Protein AF-A0A259CA71-F1 (afdb_monomer_lite)

Structure (mmCIF, N/CA/C/O backbone):
data_AF-A0A259CA71-F1
#
_entry.id   AF-A0A259CA71-F1
#
loop_
_atom_site.group_PDB
_atom_site.id
_atom_site.type_symbol
_atom_site.label_atom_id
_atom_site.label_alt_id
_atom_site.label_comp_id
_atom_site.label_asym_id
_atom_site.label_entity_id
_atom_site.label_seq_id
_atom_site.pdbx_PDB_ins_code
_atom_site.Cartn_x
_atom_site.Cartn_y
_atom_site.Cartn_z
_atom_site.occupancy
_atom_site.B_iso_or_equiv
_atom_site.auth_seq_id
_atom_site.auth_comp_id
_atom_site.auth_asym_id
_atom_site.auth_atom_id
_atom_site.pdbx_PDB_model_num
ATOM 1 N N . MET A 1 1 ? -25.827 5.267 16.595 1.00 41.84 1 MET A N 1
ATOM 2 C CA . MET A 1 1 ? -24.999 4.469 15.665 1.00 41.84 1 MET A CA 1
ATOM 3 C C . MET A 1 1 ? -25.528 4.720 14.275 1.00 41.84 1 MET A C 1
ATOM 5 O O . MET A 1 1 ? -26.582 4.174 13.975 1.00 41.84 1 MET A O 1
ATOM 9 N N . LYS A 1 2 ? -24.873 5.525 13.431 1.00 42.62 2 LYS A N 1
ATOM 10 C CA . LYS A 1 2 ? -25.094 5.322 11.992 1.00 42.62 2 LYS A CA 1
ATOM 11 C C . LYS A 1 2 ? -24.344 4.059 11.563 1.00 42.62 2 LYS A C 1
ATOM 13 O O . LYS A 1 2 ? -23.291 3.731 12.099 1.00 42.62 2 LYS A O 1
ATOM 18 N N . ALA A 1 3 ? -24.973 3.289 10.686 1.00 52.88 3 ALA A N 1
ATOM 19 C CA . ALA A 1 3 ? -24.694 1.877 10.434 1.00 52.88 3 ALA A CA 1
ATOM 20 C C . ALA A 1 3 ? -23.455 1.594 9.554 1.00 52.88 3 ALA A C 1
ATOM 22 O O . ALA A 1 3 ? -23.328 0.471 9.071 1.00 52.88 3 ALA A O 1
ATOM 23 N N . SER A 1 4 ? -22.590 2.585 9.314 1.00 59.59 4 SER A N 1
ATOM 24 C CA . SER A 1 4 ? -21.711 2.638 8.136 1.00 59.59 4 SER A CA 1
ATOM 25 C C . SER A 1 4 ? -20.363 1.921 8.254 1.00 59.59 4 SER A C 1
ATOM 27 O O . SER A 1 4 ? -19.747 1.684 7.224 1.00 59.59 4 SER A O 1
ATOM 29 N N . LEU A 1 5 ? -19.922 1.500 9.445 1.00 69.31 5 LEU A N 1
ATOM 30 C CA . LEU A 1 5 ? -18.742 0.637 9.592 1.00 69.31 5 LEU A CA 1
ATOM 31 C C . LEU A 1 5 ? -19.097 -0.612 10.397 1.00 69.31 5 LEU A C 1
ATOM 33 O O . LEU A 1 5 ? -19.166 -0.587 11.626 1.00 69.31 5 LEU A O 1
ATOM 37 N N . LYS A 1 6 ? -19.355 -1.710 9.691 1.00 72.88 6 LYS A N 1
ATOM 38 C CA . LYS A 1 6 ? -19.603 -3.027 10.278 1.00 72.88 6 LYS A CA 1
ATOM 39 C C . LYS A 1 6 ? -18.590 -4.023 9.712 1.00 72.88 6 LYS A C 1
ATOM 41 O O . LYS A 1 6 ? -18.234 -3.906 8.539 1.00 72.88 6 LYS A O 1
ATOM 46 N N . PRO A 1 7 ? -18.135 -5.008 10.504 1.00 78.88 7 PRO A N 1
ATOM 47 C CA . PRO A 1 7 ? -17.358 -6.118 9.969 1.00 78.88 7 PRO A CA 1
ATOM 48 C C . PRO A 1 7 ? -18.065 -6.763 8.769 1.00 78.88 7 PRO A C 1
ATOM 50 O O . PRO A 1 7 ? -19.286 -6.916 8.779 1.00 78.88 7 PRO A O 1
ATOM 53 N N . GLY A 1 8 ? -17.293 -7.129 7.745 1.00 78.38 8 GLY A N 1
ATOM 54 C CA . GLY A 1 8 ? -17.807 -7.771 6.531 1.00 78.38 8 GLY A CA 1
ATOM 55 C C . GLY A 1 8 ? -18.168 -6.826 5.380 1.00 78.38 8 GLY A C 1
ATOM 56 O O . GLY A 1 8 ? -18.572 -7.315 4.327 1.00 78.38 8 GLY A O 1
ATOM 57 N N . ILE A 1 9 ? -17.998 -5.505 5.531 1.00 83.06 9 ILE A N 1
ATOM 58 C CA . ILE A 1 9 ? -18.048 -4.582 4.384 1.00 83.06 9 ILE A CA 1
ATOM 59 C C . ILE A 1 9 ? -16.976 -4.989 3.366 1.00 83.06 9 ILE A C 1
ATOM 61 O O . ILE A 1 9 ? -15.836 -5.277 3.731 1.00 83.06 9 ILE A O 1
ATOM 65 N N . LYS A 1 10 ? -17.360 -4.995 2.088 1.00 86.69 10 LYS A N 1
ATOM 66 C CA . LYS A 1 10 ? -16.467 -5.217 0.950 1.00 86.69 10 LYS A CA 1
ATOM 67 C C . LYS A 1 10 ? -16.441 -3.963 0.088 1.00 86.69 10 LYS A C 1
ATOM 69 O O . LYS A 1 10 ? -17.476 -3.329 -0.105 1.00 86.69 10 LYS A O 1
ATOM 74 N N . TYR A 1 11 ? -15.265 -3.627 -0.416 1.00 89.44 11 TYR A N 1
ATOM 75 C CA . TYR A 1 11 ? -15.040 -2.479 -1.280 1.00 89.44 11 TYR A CA 1
ATOM 76 C C . TYR A 1 11 ? -13.988 -2.856 -2.320 1.00 89.44 11 TYR A C 1
ATOM 78 O O . TYR A 1 11 ? -13.004 -3.510 -1.978 1.00 89.44 11 TYR A O 1
ATOM 86 N N . GLU A 1 12 ? -14.197 -2.445 -3.567 1.00 93.06 12 GLU A N 1
ATOM 87 C CA . GLU A 1 12 ? -13.247 -2.646 -4.658 1.00 93.06 12 GLU A CA 1
ATOM 88 C C . GLU A 1 12 ? -12.719 -1.287 -5.117 1.00 93.06 12 GLU A C 1
ATOM 90 O O . GLU A 1 12 ? -13.484 -0.339 -5.309 1.00 93.06 12 GLU A O 1
ATOM 95 N N . TYR A 1 13 ? -11.402 -1.193 -5.290 1.00 94.25 13 TYR A N 1
ATOM 96 C CA . TYR A 1 13 ? -10.751 -0.018 -5.848 1.00 94.25 13 TYR A CA 1
ATOM 97 C C . TYR A 1 13 ? -9.903 -0.446 -7.037 1.00 94.25 13 TYR A C 1
ATOM 99 O O . TYR A 1 13 ? -9.106 -1.370 -6.914 1.00 94.25 13 TYR A O 1
ATOM 107 N N . LYS A 1 14 ? -10.071 0.231 -8.175 1.00 95.88 14 LYS A N 1
ATOM 108 C CA . LYS A 1 14 ? -9.265 0.009 -9.376 1.00 95.88 14 LYS A CA 1
ATOM 109 C C . LYS A 1 14 ? -8.333 1.185 -9.603 1.00 95.88 14 LYS A C 1
ATOM 111 O O . LYS A 1 14 ? -8.715 2.338 -9.399 1.00 95.88 14 LYS A O 1
ATOM 116 N N . PHE A 1 15 ? -7.122 0.875 -10.039 1.00 93.38 15 PHE A N 1
ATOM 117 C CA . PHE A 1 15 ? -6.078 1.843 -10.326 1.00 93.38 15 PHE A CA 1
ATOM 118 C C . PHE A 1 15 ? -5.264 1.360 -11.522 1.00 93.38 15 PHE A C 1
ATOM 120 O O . PHE A 1 15 ? -4.899 0.190 -11.586 1.00 93.38 15 PHE A O 1
ATOM 127 N N . MET A 1 16 ? -5.002 2.263 -12.464 1.00 96.94 16 MET A N 1
ATOM 128 C CA . MET A 1 16 ? -4.150 1.983 -13.614 1.00 96.94 16 MET A CA 1
ATOM 129 C C . MET A 1 16 ? -2.710 2.339 -13.253 1.00 96.94 16 MET A C 1
ATOM 131 O O . MET A 1 16 ? -2.416 3.495 -12.953 1.00 96.94 16 MET A O 1
ATOM 135 N N . VAL A 1 17 ? -1.833 1.336 -13.268 1.00 96.69 17 VAL A N 1
ATOM 136 C CA . VAL A 1 17 ? -0.400 1.519 -13.025 1.00 96.69 17 VAL A CA 1
ATOM 137 C C . VAL A 1 17 ? 0.213 2.262 -14.207 1.00 96.69 17 VAL A C 1
ATOM 139 O O . VAL A 1 17 ? -0.018 1.908 -15.360 1.00 96.69 17 VAL A O 1
ATOM 142 N N . THR A 1 18 ? 0.997 3.289 -13.902 1.00 97.62 18 THR A N 1
ATOM 143 C CA . THR A 1 18 ? 1.822 4.020 -14.869 1.00 97.62 18 THR A CA 1
ATOM 144 C C . THR A 1 18 ? 3.292 3.886 -14.486 1.00 97.62 18 THR A C 1
ATOM 146 O O . THR A 1 18 ? 3.611 3.407 -13.393 1.00 97.62 18 THR A O 1
ATOM 149 N N . ASP A 1 19 ? 4.191 4.387 -15.330 1.00 97.25 19 ASP A N 1
ATOM 150 C CA . ASP A 1 19 ? 5.638 4.395 -15.076 1.00 97.25 19 ASP A CA 1
ATOM 151 C C . ASP A 1 19 ? 5.992 5.041 -13.728 1.00 97.25 19 ASP A C 1
ATOM 153 O O . ASP A 1 19 ? 6.911 4.599 -13.040 1.00 97.25 19 ASP A O 1
ATOM 157 N N . ALA A 1 20 ? 5.196 6.019 -13.282 1.00 97.38 20 ALA A N 1
ATOM 158 C CA . ALA A 1 20 ? 5.367 6.698 -12.000 1.00 97.38 20 ALA A CA 1
ATOM 159 C C . ALA A 1 20 ? 5.136 5.795 -10.771 1.00 97.38 20 ALA A C 1
ATOM 161 O O . ALA A 1 20 ? 5.461 6.199 -9.657 1.00 97.38 20 ALA A O 1
ATOM 162 N N . GLN A 1 21 ? 4.567 4.597 -10.945 1.00 98.00 21 GLN A N 1
ATOM 163 C CA . GLN A 1 21 ? 4.392 3.610 -9.876 1.00 98.00 21 GLN A CA 1
ATOM 164 C C . GLN A 1 21 ? 5.316 2.393 -10.015 1.00 98.00 21 GLN A C 1
ATOM 166 O O . GLN A 1 21 ? 5.143 1.387 -9.319 1.00 98.00 21 GLN A O 1
ATOM 171 N N . THR A 1 22 ? 6.305 2.457 -10.901 1.00 98.00 22 THR A N 1
ATOM 172 C CA . THR A 1 22 ? 7.276 1.373 -11.059 1.00 98.00 22 THR A CA 1
ATOM 173 C C . THR A 1 22 ? 8.421 1.474 -10.048 1.00 98.00 22 THR A C 1
ATOM 175 O O . THR A 1 22 ? 8.614 2.509 -9.405 1.00 98.00 22 THR A O 1
ATOM 178 N N . VAL A 1 23 ? 9.179 0.386 -9.865 1.00 98.00 23 VAL A N 1
ATOM 179 C CA . VAL A 1 23 ? 10.293 0.334 -8.898 1.00 98.00 23 VAL A CA 1
ATOM 180 C C . VAL A 1 23 ? 11.316 1.467 -9.094 1.00 98.00 23 VAL A C 1
ATOM 182 O O . VAL A 1 23 ? 11.640 2.108 -8.091 1.00 98.00 23 VAL A O 1
ATOM 185 N N . PRO A 1 24 ? 11.786 1.784 -10.318 1.00 97.44 24 PRO A N 1
ATOM 186 C CA . PRO A 1 24 ? 12.723 2.892 -10.526 1.00 97.44 24 PRO A CA 1
ATOM 187 C C . PRO A 1 24 ? 12.167 4.260 -10.112 1.00 97.44 24 PRO A C 1
ATOM 189 O O . PRO A 1 24 ? 12.908 5.105 -9.617 1.00 97.44 24 PRO A O 1
ATOM 192 N N . ALA A 1 25 ? 10.858 4.474 -10.272 1.00 97.06 25 ALA A N 1
ATOM 193 C CA . ALA A 1 25 ? 10.210 5.746 -9.965 1.00 97.06 25 ALA A CA 1
ATOM 194 C C . ALA A 1 25 ? 9.953 5.970 -8.462 1.00 97.06 25 ALA A C 1
ATOM 196 O O . ALA A 1 25 ? 9.673 7.095 -8.055 1.00 97.06 25 ALA A O 1
ATOM 197 N N . MET A 1 26 ? 10.033 4.925 -7.628 1.00 96.06 26 MET A N 1
ATOM 198 C CA . MET A 1 26 ? 9.722 5.027 -6.196 1.00 96.06 26 MET A CA 1
ATOM 199 C C . MET A 1 26 ? 10.767 5.821 -5.403 1.00 96.06 26 MET A C 1
ATOM 201 O O . MET A 1 26 ? 10.399 6.633 -4.557 1.00 96.06 26 MET A O 1
ATOM 205 N N . TYR A 1 27 ? 12.049 5.579 -5.679 1.00 95.50 27 TYR A N 1
ATOM 206 C CA . TYR A 1 27 ? 13.181 6.309 -5.101 1.00 95.50 27 TYR A CA 1
ATOM 207 C C . TYR A 1 27 ? 14.102 6.753 -6.242 1.00 95.50 27 TYR A C 1
ATOM 209 O O . TYR A 1 27 ? 15.120 6.098 -6.480 1.00 95.50 27 TYR A O 1
ATOM 217 N N . PRO A 1 28 ? 13.741 7.814 -6.990 1.00 93.38 28 PRO A N 1
ATOM 218 C CA . PRO A 1 28 ? 14.469 8.231 -8.193 1.00 93.38 28 PRO A CA 1
ATOM 219 C C . PRO A 1 28 ? 15.952 8.546 -7.952 1.00 93.38 28 PRO A C 1
ATOM 221 O O . PRO A 1 28 ? 16.776 8.457 -8.858 1.00 93.38 28 PRO A O 1
ATOM 224 N N . GLU A 1 29 ? 16.305 8.918 -6.724 1.00 96.12 29 GLU A N 1
ATOM 225 C CA . GLU A 1 29 ? 17.669 9.179 -6.277 1.00 96.12 29 GLU A CA 1
ATOM 226 C C . GLU A 1 29 ? 18.501 7.907 -6.032 1.00 96.12 29 GLU A C 1
ATOM 228 O O . GLU A 1 29 ? 19.732 7.978 -5.970 1.00 96.12 29 GLU A O 1
ATOM 233 N N . SER A 1 30 ? 17.862 6.740 -5.889 1.00 96.12 30 SER A N 1
ATOM 234 C CA . SER A 1 30 ? 18.545 5.473 -5.628 1.00 96.12 30 SER A CA 1
ATOM 235 C C . SER A 1 30 ? 19.054 4.852 -6.924 1.00 96.12 30 SER A C 1
ATOM 237 O O . SER A 1 30 ? 18.290 4.431 -7.796 1.00 96.12 30 SER A O 1
ATOM 239 N N . LYS A 1 31 ? 20.378 4.695 -7.010 1.00 95.62 31 LYS A N 1
ATOM 240 C CA . LYS A 1 31 ? 21.022 3.958 -8.106 1.00 95.62 31 LYS A CA 1
ATOM 241 C C . LYS A 1 31 ? 20.574 2.496 -8.131 1.00 95.62 31 LYS A C 1
ATOM 243 O O . LYS A 1 31 ? 20.436 1.911 -9.198 1.00 95.62 31 LYS A O 1
ATOM 248 N N . GLU A 1 32 ? 20.331 1.907 -6.964 1.00 94.75 32 GLU A N 1
ATOM 249 C CA . GLU A 1 32 ? 19.869 0.531 -6.815 1.00 94.75 32 GLU A CA 1
ATOM 250 C C . GLU A 1 32 ? 18.462 0.346 -7.375 1.00 94.75 32 GLU A C 1
ATOM 252 O O . GLU A 1 32 ? 18.226 -0.654 -8.053 1.00 94.75 32 GLU A O 1
ATOM 257 N N . ALA A 1 33 ? 17.554 1.293 -7.103 1.00 91.75 33 ALA A N 1
ATOM 258 C CA . ALA A 1 33 ? 16.197 1.295 -7.641 1.00 91.75 33 ALA A CA 1
ATOM 259 C C . ALA A 1 33 ? 16.198 1.529 -9.156 1.00 91.75 33 ALA A C 1
ATOM 261 O O . ALA A 1 33 ? 15.492 0.824 -9.872 1.00 91.75 33 ALA A O 1
ATOM 262 N N . ALA A 1 34 ? 17.049 2.431 -9.653 1.00 92.31 34 ALA A N 1
ATOM 263 C CA . ALA A 1 34 ? 17.173 2.722 -11.082 1.00 92.31 34 ALA A CA 1
ATOM 264 C C . ALA A 1 34 ? 17.596 1.506 -11.929 1.00 92.31 34 ALA A C 1
ATOM 266 O O . ALA A 1 34 ? 17.262 1.428 -13.106 1.00 92.31 34 ALA A O 1
ATOM 267 N N . MET A 1 35 ? 18.315 0.542 -11.343 1.00 94.81 35 MET A N 1
ATOM 268 C CA . MET A 1 35 ? 18.717 -0.700 -12.021 1.00 94.81 35 MET A CA 1
ATOM 269 C C . MET A 1 35 ? 17.655 -1.812 -11.958 1.00 94.81 35 MET A C 1
ATOM 271 O O . MET A 1 35 ? 17.881 -2.905 -12.480 1.00 94.81 35 MET A O 1
ATOM 275 N N . ARG A 1 36 ? 16.530 -1.597 -11.266 1.00 96.12 36 ARG A N 1
ATOM 276 C CA . ARG A 1 36 ? 15.450 -2.588 -11.157 1.00 96.12 36 ARG A CA 1
ATOM 277 C C . ARG A 1 36 ? 14.520 -2.534 -12.374 1.00 96.12 36 ARG A C 1
ATOM 279 O O . ARG A 1 36 ? 14.434 -1.500 -13.025 1.00 96.12 36 ARG A O 1
ATOM 286 N N . PRO A 1 37 ? 13.808 -3.632 -12.680 1.00 97.25 37 PRO A N 1
ATOM 287 C CA . PRO A 1 37 ? 12.841 -3.639 -13.771 1.00 97.25 37 PRO A CA 1
ATOM 288 C C . PRO A 1 37 ? 11.660 -2.693 -13.507 1.00 97.25 37 PRO A C 1
ATOM 290 O O . PRO A 1 37 ? 11.269 -2.465 -12.358 1.00 97.25 37 PRO A O 1
ATOM 293 N N . GLU A 1 38 ? 11.056 -2.205 -14.589 1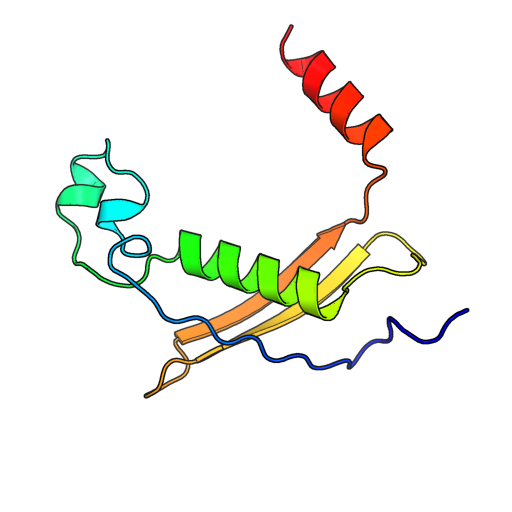.00 97.19 38 GLU A N 1
ATOM 294 C CA . GLU A 1 38 ? 9.862 -1.351 -14.599 1.00 97.19 38 GLU A CA 1
ATOM 295 C C . GLU A 1 38 ? 8.594 -2.161 -14.289 1.00 97.19 38 GLU A C 1
ATOM 297 O O . GLU A 1 38 ? 7.744 -2.415 -15.135 1.00 97.19 38 GLU A O 1
ATOM 302 N N . VAL A 1 39 ? 8.482 -2.614 -13.044 1.00 97.25 39 VAL A N 1
ATOM 303 C CA . VAL A 1 39 ? 7.309 -3.334 -12.531 1.00 97.25 39 VAL A CA 1
ATOM 304 C C . VAL A 1 39 ? 6.665 -2.549 -11.402 1.00 97.25 39 VAL A C 1
ATOM 306 O O . VAL A 1 39 ? 7.341 -1.761 -10.736 1.00 97.25 39 VAL A O 1
ATOM 309 N N . PHE A 1 40 ? 5.370 -2.766 -11.164 1.00 97.75 40 PHE A N 1
ATOM 310 C CA . PHE A 1 40 ? 4.633 -2.084 -10.100 1.00 97.75 40 PHE A CA 1
ATOM 311 C C . PHE A 1 40 ? 5.306 -2.305 -8.736 1.00 97.75 40 PHE A C 1
ATOM 313 O O . PHE A 1 40 ? 5.459 -3.437 -8.274 1.00 97.75 40 PHE A O 1
ATOM 320 N N . ALA A 1 41 ? 5.747 -1.223 -8.091 1.00 97.81 41 ALA A N 1
ATOM 321 C CA . ALA A 1 41 ? 6.561 -1.336 -6.889 1.00 97.81 41 ALA A CA 1
ATOM 322 C C . ALA A 1 41 ? 5.720 -1.729 -5.669 1.00 97.81 41 ALA A C 1
ATOM 324 O O . ALA A 1 41 ? 4.661 -1.153 -5.408 1.00 97.81 41 ALA A O 1
ATOM 325 N N . THR A 1 42 ? 6.246 -2.630 -4.836 1.00 97.19 42 THR A N 1
ATOM 326 C CA . THR A 1 42 ? 5.550 -3.102 -3.628 1.00 97.19 42 THR A CA 1
ATOM 327 C C . THR A 1 42 ? 5.158 -1.967 -2.680 1.00 97.19 42 THR A C 1
ATOM 329 O O . THR A 1 42 ? 4.079 -2.013 -2.100 1.00 97.19 42 THR A O 1
ATOM 332 N N . GLY A 1 43 ? 5.972 -0.917 -2.532 1.00 97.19 43 GLY A N 1
ATOM 333 C CA . GLY A 1 43 ? 5.593 0.220 -1.685 1.00 97.19 43 GLY A CA 1
ATOM 334 C C . GLY A 1 43 ? 4.378 0.994 -2.222 1.00 97.19 43 GLY A C 1
ATOM 335 O O . GLY A 1 43 ? 3.543 1.438 -1.437 1.00 97.19 43 GLY A O 1
ATOM 336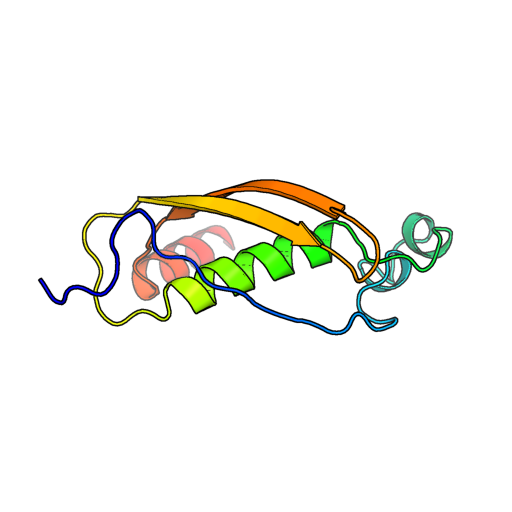 N N . PHE A 1 44 ? 4.215 1.094 -3.548 1.00 97.88 44 PHE A N 1
ATOM 337 C CA . PHE A 1 44 ? 3.044 1.718 -4.160 1.00 97.88 44 PHE A CA 1
ATOM 338 C C . PHE A 1 44 ? 1.830 0.801 -4.048 1.00 97.88 44 PHE A C 1
ATOM 340 O O . PHE A 1 44 ? 0.742 1.296 -3.776 1.00 97.88 44 PHE A O 1
ATOM 347 N N . LEU A 1 45 ? 2.010 -0.519 -4.158 1.00 97.75 45 LEU A N 1
ATOM 348 C CA . LEU A 1 45 ? 0.966 -1.499 -3.853 1.00 97.75 45 LEU A CA 1
ATOM 349 C C . LEU A 1 45 ? 0.474 -1.364 -2.404 1.00 97.75 45 LEU A C 1
ATOM 351 O O . LEU A 1 45 ? -0.730 -1.288 -2.174 1.00 97.75 45 LEU A O 1
ATOM 355 N N . VAL A 1 46 ? 1.383 -1.276 -1.427 1.00 97.62 46 VAL A N 1
ATOM 356 C CA . VAL A 1 46 ? 1.019 -1.069 -0.015 1.00 97.62 46 VAL A CA 1
ATOM 357 C C . VAL A 1 46 ? 0.259 0.248 0.157 1.00 97.62 46 VAL A C 1
ATOM 359 O O . VAL A 1 46 ? -0.831 0.247 0.727 1.00 97.62 46 VAL A O 1
ATOM 362 N N . GLY A 1 47 ? 0.762 1.353 -0.404 1.00 97.00 47 GLY A N 1
ATOM 363 C CA . GLY A 1 47 ? 0.069 2.645 -0.371 1.00 97.00 47 GLY A CA 1
ATOM 364 C C . GLY A 1 47 ? -1.299 2.621 -1.069 1.00 97.00 47 GLY A C 1
ATOM 365 O O . GLY A 1 47 ? -2.258 3.237 -0.606 1.00 97.00 47 GLY A O 1
ATOM 366 N N . PHE A 1 48 ? -1.436 1.864 -2.153 1.00 96.62 48 PHE A N 1
ATOM 367 C CA . PHE A 1 48 ? -2.703 1.671 -2.850 1.00 96.62 48 PHE A CA 1
ATOM 368 C C . PHE A 1 48 ? -3.713 0.884 -2.002 1.00 96.62 48 PHE A C 1
ATOM 370 O O . PHE A 1 48 ? -4.866 1.305 -1.883 1.00 96.62 48 PHE A O 1
ATOM 377 N N . LEU A 1 49 ? -3.284 -0.198 -1.345 1.00 95.56 49 LEU A N 1
ATOM 378 C CA . LEU A 1 49 ? -4.110 -0.953 -0.397 1.00 95.56 49 LEU A CA 1
ATOM 379 C C . LEU A 1 49 ? -4.536 -0.087 0.798 1.00 95.56 49 LEU A C 1
ATOM 381 O O . LEU A 1 49 ? -5.678 -0.174 1.254 1.00 95.56 49 LEU A O 1
ATOM 385 N N . GLU A 1 50 ? -3.658 0.800 1.268 1.00 95.06 50 GLU A N 1
ATOM 386 C CA . GLU A 1 50 ? -3.993 1.803 2.280 1.00 95.06 50 GLU A CA 1
ATOM 387 C C . GLU A 1 50 ? -5.100 2.751 1.819 1.00 95.06 50 GLU A C 1
ATOM 389 O O . GLU A 1 50 ? -6.071 2.970 2.549 1.00 95.06 50 GLU A O 1
ATOM 394 N N . LEU A 1 51 ? -4.991 3.284 0.600 1.00 93.81 51 LEU A N 1
ATOM 395 C CA . LEU A 1 51 ? -6.013 4.148 0.010 1.00 93.81 51 LEU A CA 1
ATOM 396 C C . LEU A 1 51 ? -7.340 3.412 -0.188 1.00 93.81 51 LEU A C 1
ATOM 398 O O . LEU A 1 51 ? -8.394 3.986 0.086 1.00 93.81 51 LEU A O 1
ATOM 402 N N . ALA A 1 52 ? -7.305 2.148 -0.614 1.00 92.75 52 ALA A N 1
ATOM 403 C CA . ALA A 1 52 ? -8.496 1.312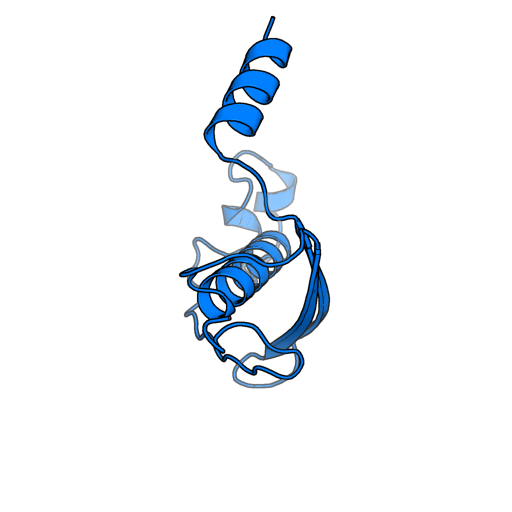 -0.723 1.00 92.75 52 ALA A CA 1
ATOM 404 C C . ALA A 1 52 ? -9.178 1.145 0.643 1.00 92.75 52 ALA A C 1
ATOM 406 O O . ALA A 1 52 ? -10.388 1.341 0.747 1.00 92.75 52 ALA A O 1
ATOM 407 N N . CYS A 1 53 ? -8.406 0.889 1.707 1.00 90.38 53 CYS A N 1
ATOM 408 C CA . CYS A 1 53 ? -8.935 0.832 3.069 1.00 90.38 53 CYS A CA 1
ATOM 409 C C . CYS A 1 53 ? -9.550 2.170 3.493 1.00 90.38 53 CYS A C 1
ATOM 411 O O . CYS A 1 53 ? -10.615 2.163 4.095 1.00 90.38 53 CYS A O 1
ATOM 413 N N . VAL A 1 54 ? -8.921 3.309 3.165 1.00 86.56 54 VAL A N 1
ATOM 414 C CA . VAL A 1 54 ? -9.458 4.656 3.450 1.00 86.56 54 VAL A CA 1
ATOM 415 C C . VAL A 1 54 ? -10.772 4.916 2.705 1.00 86.56 54 VAL A C 1
ATOM 417 O O . VAL A 1 54 ? -11.704 5.456 3.292 1.00 86.56 54 VAL A O 1
ATOM 420 N N . LYS A 1 55 ? -10.876 4.509 1.436 1.00 83.31 55 LYS A N 1
ATOM 421 C CA . LYS A 1 55 ? -12.104 4.649 0.634 1.00 83.31 55 LYS A CA 1
ATOM 422 C C . LYS A 1 55 ? -13.222 3.732 1.121 1.00 83.31 55 LYS A C 1
ATOM 424 O O . LYS A 1 55 ? -14.363 4.169 1.215 1.00 83.31 55 LYS A O 1
ATOM 429 N N . ALA A 1 56 ? -12.886 2.506 1.522 1.00 80.62 56 ALA A N 1
ATOM 430 C CA . ALA A 1 56 ? -13.826 1.589 2.164 1.00 80.62 56 ALA A CA 1
ATOM 431 C C . ALA A 1 56 ? -14.407 2.160 3.471 1.00 80.62 56 ALA A C 1
ATOM 433 O O . ALA A 1 56 ? -15.462 1.715 3.921 1.00 80.62 56 ALA A O 1
ATOM 434 N N . ILE A 1 57 ? -13.717 3.133 4.079 1.00 72.31 57 ILE A N 1
ATOM 435 C CA . ILE A 1 57 ? -14.123 3.794 5.318 1.00 72.31 57 ILE A CA 1
ATOM 436 C C . ILE A 1 57 ? -14.433 5.277 5.164 1.00 72.31 57 ILE A C 1
ATOM 438 O O . ILE A 1 57 ? -14.407 5.928 6.203 1.00 72.31 57 ILE A O 1
ATOM 442 N N . GLU A 1 58 ? -14.685 5.822 3.959 1.00 56.34 58 GLU A N 1
ATOM 443 C CA . GLU A 1 58 ? -14.930 7.266 3.771 1.00 56.34 58 GLU A CA 1
ATOM 444 C C . GLU A 1 58 ? -15.839 7.804 4.899 1.00 56.34 58 GLU A C 1
ATOM 446 O O . GLU A 1 58 ? -17.002 7.423 5.055 1.00 56.34 58 GLU A O 1
ATOM 451 N N . LEU A 1 59 ? -15.212 8.543 5.821 1.00 49.06 59 LEU A N 1
ATOM 452 C CA . LEU A 1 59 ? -15.532 8.463 7.249 1.00 49.06 59 LEU A CA 1
ATOM 453 C C . LEU A 1 59 ? -16.605 9.476 7.632 1.00 49.06 59 LEU A C 1
ATOM 455 O O . LEU A 1 59 ? -16.381 10.678 7.526 1.00 49.06 59 LEU A O 1
ATOM 459 N N . THR A 1 60 ? -17.727 9.003 8.182 1.00 40.66 60 THR A N 1
ATOM 460 C CA . THR A 1 60 ? -18.804 9.871 8.698 1.00 40.66 60 THR A CA 1
ATOM 461 C C . THR A 1 60 ? -19.008 9.804 10.224 1.00 40.66 60 THR A C 1
ATOM 463 O O . THR A 1 60 ? -19.673 10.679 10.768 1.00 40.66 60 THR A O 1
ATOM 466 N N . GLU 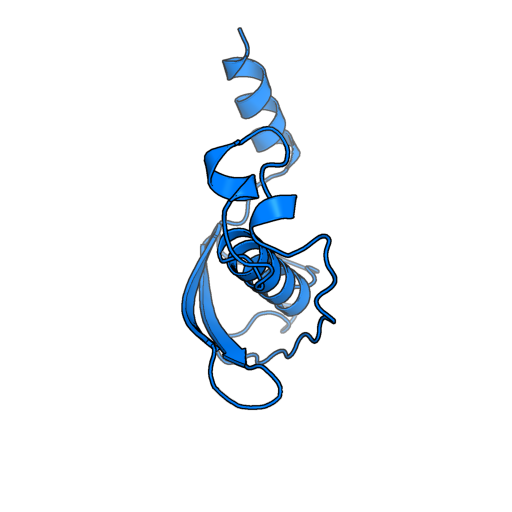A 1 61 ? -18.481 8.789 10.933 1.00 41.66 61 GLU A N 1
ATOM 467 C CA . GLU A 1 61 ? -18.444 8.670 12.416 1.00 41.66 61 GLU A CA 1
ATOM 468 C C . GLU A 1 61 ? -17.470 7.540 12.843 1.00 41.66 61 GLU A C 1
ATOM 470 O O . GLU A 1 61 ? -17.247 6.596 12.087 1.00 41.66 61 GLU A O 1
ATOM 475 N N . VAL A 1 62 ? -16.923 7.600 14.066 1.00 51.72 62 VAL A N 1
ATOM 476 C CA . VAL A 1 62 ? -15.955 6.644 14.644 1.00 51.72 62 VAL A CA 1
ATOM 477 C C . VAL A 1 62 ? -16.530 5.960 15.892 1.00 51.72 62 VAL A C 1
ATOM 479 O O . VAL A 1 62 ? -17.004 6.642 16.799 1.00 51.72 62 VAL A O 1
ATOM 482 N N . ARG A 1 63 ? -16.414 4.626 16.005 1.00 50.81 63 ARG A N 1
ATOM 483 C CA . ARG A 1 63 ? -16.638 3.877 17.260 1.00 50.81 63 ARG A CA 1
ATOM 484 C C . ARG A 1 63 ? -15.501 2.893 17.514 1.00 50.81 63 ARG A C 1
ATOM 486 O O . ARG A 1 63 ? -15.306 1.962 16.743 1.00 50.81 63 ARG A O 1
ATOM 493 N N . GLY A 1 64 ? -14.766 3.102 18.606 1.00 66.00 64 GLY A N 1
ATOM 494 C CA . GLY A 1 64 ? -13.474 2.445 18.835 1.00 66.00 64 GLY A CA 1
ATOM 495 C C . GLY A 1 64 ? -12.349 3.109 18.032 1.00 66.00 64 GLY A C 1
ATOM 496 O O . GLY A 1 64 ? -12.575 4.109 17.359 1.00 66.00 64 GLY A O 1
ATOM 497 N N . LYS A 1 65 ? -11.116 2.595 18.140 1.00 77.88 65 LYS A N 1
ATOM 498 C CA . LYS A 1 65 ? -9.954 3.183 17.445 1.00 77.88 65 LYS A CA 1
ATOM 499 C C . LYS A 1 65 ? -9.241 2.237 16.485 1.00 77.88 65 LYS A C 1
ATOM 501 O O . LYS A 1 65 ? -8.548 2.743 15.622 1.00 77.88 65 LYS A O 1
ATOM 506 N N . LYS A 1 66 ? -9.375 0.914 16.608 1.00 85.44 66 LYS A N 1
ATOM 507 C CA . LYS A 1 66 ? -8.646 -0.055 15.771 1.00 85.44 66 LYS A CA 1
ATOM 508 C C . LYS A 1 66 ? -9.556 -0.633 14.688 1.00 85.44 66 LYS A C 1
ATOM 510 O O . LYS A 1 66 ? -10.679 -1.028 14.987 1.00 85.44 66 LYS A O 1
ATOM 515 N N . LEU A 1 67 ? -9.047 -0.706 13.464 1.00 85.06 67 LEU A N 1
ATOM 516 C CA . LEU A 1 67 ? -9.687 -1.317 12.302 1.00 85.06 67 LEU A CA 1
ATOM 517 C C . LEU A 1 67 ? -8.740 -2.370 11.718 1.00 85.06 67 LEU A C 1
ATOM 519 O O . LEU A 1 67 ? -7.535 -2.131 11.646 1.00 85.06 67 LEU A O 1
ATOM 523 N N . ILE A 1 68 ? -9.278 -3.518 11.311 1.00 87.50 68 ILE A N 1
ATOM 524 C CA . ILE A 1 68 ? -8.519 -4.609 10.690 1.00 87.50 68 ILE A CA 1
ATOM 525 C C . ILE A 1 68 ? -9.216 -4.962 9.380 1.00 87.50 68 ILE A C 1
ATOM 527 O O . ILE A 1 68 ? -10.415 -5.239 9.374 1.00 87.50 68 ILE A O 1
ATOM 531 N N . PHE A 1 69 ? -8.461 -4.952 8.288 1.00 89.12 69 PHE A N 1
ATOM 532 C CA . PHE A 1 69 ? -8.934 -5.252 6.943 1.00 89.12 69 PHE A CA 1
ATOM 533 C C . PHE A 1 69 ? -8.237 -6.505 6.435 1.00 89.12 69 PHE A C 1
ATOM 535 O O . PHE A 1 69 ? -7.032 -6.657 6.622 1.00 89.12 69 PHE A O 1
ATOM 542 N N . SER A 1 70 ? -8.980 -7.379 5.762 1.00 92.25 70 SER A N 1
ATOM 543 C CA . SER A 1 70 ? -8.381 -8.345 4.843 1.00 92.25 70 SER A CA 1
ATOM 544 C C . SER A 1 70 ? -8.274 -7.673 3.480 1.00 92.25 70 SER A C 1
ATOM 546 O O . SER A 1 70 ? -9.217 -7.006 3.054 1.00 92.25 70 SER A O 1
ATOM 548 N N . VAL A 1 71 ? -7.119 -7.806 2.836 1.00 94.19 71 VAL A N 1
ATOM 549 C CA . VAL A 1 71 ? -6.828 -7.173 1.551 1.00 94.19 71 VAL A CA 1
ATOM 550 C C . VAL A 1 71 ? -6.356 -8.217 0.553 1.00 94.19 71 VAL A C 1
ATOM 552 O O . VAL A 1 71 ? -5.586 -9.116 0.895 1.00 94.19 71 VAL A O 1
ATOM 555 N N . GLU A 1 72 ? -6.821 -8.072 -0.679 1.00 96.88 72 GLU A N 1
ATOM 556 C CA . GLU A 1 72 ? -6.372 -8.823 -1.845 1.00 96.88 72 GLU A CA 1
ATOM 557 C C . GLU A 1 72 ? -6.210 -7.823 -2.994 1.00 96.88 72 GLU A C 1
ATOM 559 O O . GLU A 1 72 ? -7.025 -6.908 -3.132 1.00 96.88 72 GLU A O 1
ATOM 564 N N . ALA A 1 73 ? -5.152 -7.971 -3.787 1.00 97.19 73 ALA A N 1
ATOM 565 C CA . ALA A 1 73 ? -4.927 -7.192 -4.998 1.00 97.19 73 ALA A CA 1
ATOM 566 C C . ALA A 1 73 ? -4.698 -8.139 -6.170 1.00 97.19 73 ALA A C 1
ATOM 568 O O . ALA A 1 73 ? -3.883 -9.058 -6.071 1.00 97.19 73 ALA A O 1
ATOM 569 N N . TYR A 1 74 ? -5.401 -7.873 -7.262 1.00 97.94 74 TYR A N 1
ATOM 570 C CA . TYR A 1 74 ? -5.339 -8.621 -8.507 1.00 97.94 74 TYR A CA 1
ATOM 571 C C . TYR A 1 74 ? -4.906 -7.675 -9.625 1.00 97.94 74 TYR A C 1
ATOM 573 O O . TYR A 1 74 ? -5.246 -6.488 -9.585 1.00 97.94 74 TYR A O 1
ATOM 581 N N . ASP A 1 75 ? -4.181 -8.202 -10.602 1.00 96.75 75 ASP A N 1
ATOM 582 C CA . ASP A 1 75 ? -4.091 -7.595 -11.926 1.00 96.75 75 ASP A CA 1
ATOM 583 C C . ASP A 1 75 ? -5.062 -8.309 -12.886 1.00 96.75 75 ASP A C 1
ATOM 585 O O . ASP A 1 75 ? -5.935 -9.067 -12.453 1.00 96.75 75 ASP A O 1
ATOM 589 N N . ASP A 1 76 ? -4.961 -8.039 -14.186 1.00 95.69 76 ASP A N 1
ATOM 590 C CA . ASP A 1 76 ? -5.844 -8.649 -15.188 1.00 95.69 76 ASP A CA 1
ATOM 591 C C . ASP A 1 76 ? -5.582 -10.155 -15.403 1.00 95.69 76 ASP A C 1
ATOM 593 O O . ASP A 1 76 ? -6.331 -10.812 -16.129 1.00 95.69 76 A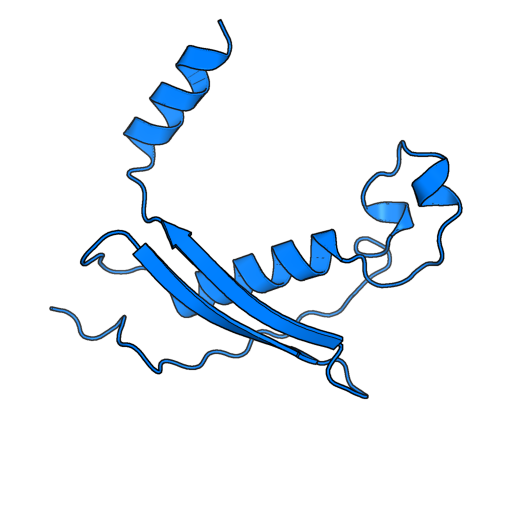SP A O 1
ATOM 597 N N . VAL A 1 77 ? -4.530 -10.710 -14.792 1.00 97.44 77 VAL A N 1
ATOM 598 C CA . VAL A 1 77 ? -4.096 -12.100 -14.954 1.00 97.44 77 VAL A CA 1
ATOM 599 C C . VAL A 1 77 ? -4.320 -12.898 -13.672 1.00 97.44 77 VAL A C 1
ATOM 601 O O . VAL A 1 77 ? -4.942 -13.961 -13.718 1.00 97.44 77 VAL A O 1
ATOM 604 N N . GLU A 1 78 ? -3.820 -12.421 -12.530 1.00 97.12 78 GLU A N 1
ATOM 605 C CA . GLU A 1 78 ? -3.770 -13.211 -11.301 1.00 97.12 78 GLU A CA 1
ATOM 606 C C . GLU A 1 78 ? -3.780 -12.400 -9.992 1.00 97.12 78 GLU A C 1
ATOM 608 O O . GLU A 1 78 ? -3.815 -11.169 -9.951 1.00 97.12 78 GLU A O 1
ATOM 613 N N . LEU A 1 79 ? -3.789 -13.135 -8.873 1.00 97.44 79 LEU A N 1
ATOM 614 C CA . LEU A 1 79 ? -3.629 -12.579 -7.533 1.00 97.44 79 LEU A CA 1
ATOM 615 C C . LEU A 1 79 ? -2.176 -12.129 -7.337 1.00 97.44 79 LEU A C 1
ATOM 617 O O . LEU A 1 79 ? -1.280 -12.956 -7.192 1.00 97.44 79 LEU A O 1
ATOM 621 N N . VAL A 1 80 ? -1.965 -10.823 -7.220 1.00 97.12 80 VAL A N 1
ATOM 622 C CA . VAL A 1 80 ? -0.642 -10.230 -6.985 1.00 97.12 80 VAL A CA 1
ATOM 623 C C . VAL A 1 80 ? -0.275 -10.263 -5.501 1.00 97.12 80 VAL A C 1
ATOM 625 O O . VAL A 1 80 ? 0.876 -10.499 -5.136 1.00 97.12 80 VAL A O 1
ATOM 628 N N . SER A 1 81 ? -1.237 -10.001 -4.608 1.00 97.00 81 SER A N 1
ATOM 629 C CA . SER A 1 81 ? -0.975 -10.014 -3.163 1.00 97.00 81 SER A CA 1
ATOM 630 C C . SER A 1 81 ? -2.217 -10.276 -2.319 1.00 97.00 81 SER A C 1
ATOM 632 O O . SER A 1 81 ? -3.331 -9.915 -2.695 1.00 97.00 81 SER A O 1
ATOM 634 N N . LYS A 1 82 ? -2.009 -10.860 -1.135 1.00 96.94 82 LYS A N 1
ATOM 635 C CA . LYS A 1 82 ? -3.041 -11.099 -0.123 1.00 96.94 82 LYS A CA 1
ATOM 636 C C . LYS A 1 82 ? -2.472 -10.905 1.275 1.00 96.94 82 LYS A C 1
ATOM 638 O O . LYS A 1 82 ? -1.346 -11.311 1.551 1.00 96.94 82 LYS A O 1
ATOM 643 N N . GLY A 1 83 ? -3.263 -10.332 2.175 1.00 95.44 83 GLY A N 1
ATOM 644 C CA . GLY A 1 83 ? -2.853 -10.162 3.563 1.00 95.44 83 GLY A CA 1
ATOM 645 C C . GLY A 1 83 ? -3.879 -9.441 4.425 1.00 95.44 83 GLY A C 1
ATOM 646 O O . GLY A 1 83 ? -5.087 -9.474 4.170 1.00 95.44 83 GLY A O 1
ATOM 647 N N . SER A 1 84 ? -3.374 -8.784 5.467 1.00 93.44 84 SER A N 1
ATOM 648 C CA . SER A 1 84 ? -4.160 -7.953 6.375 1.00 93.44 84 SER A CA 1
ATOM 649 C C . SER A 1 84 ? -3.545 -6.569 6.530 1.00 93.44 84 SER A C 1
ATOM 651 O O . SER A 1 84 ? -2.324 -6.442 6.603 1.00 93.44 84 SER A O 1
ATOM 653 N N . HIS A 1 85 ? -4.388 -5.550 6.654 1.00 92.44 85 HIS A N 1
ATOM 654 C CA . HIS A 1 85 ? -3.979 -4.177 6.923 1.00 92.44 85 HIS A CA 1
ATOM 655 C C . HIS A 1 85 ? -4.656 -3.679 8.206 1.00 92.44 85 HIS A C 1
ATOM 657 O O . HIS A 1 85 ? -5.870 -3.806 8.361 1.00 92.44 85 HIS A O 1
ATOM 663 N N . GLU A 1 86 ? -3.888 -3.117 9.139 1.00 91.50 86 GLU A N 1
ATOM 664 C CA . GLU A 1 86 ? -4.415 -2.580 10.397 1.00 91.50 86 GLU A CA 1
ATOM 665 C C . GLU A 1 86 ? -4.329 -1.057 10.420 1.00 91.50 86 GLU A C 1
ATOM 667 O O . GLU A 1 86 ? -3.318 -0.473 10.040 1.00 91.50 86 GLU A O 1
ATOM 672 N N . ARG A 1 87 ? -5.382 -0.399 10.913 1.00 89.88 87 ARG A N 1
ATOM 673 C CA . ARG A 1 87 ? -5.431 1.062 11.038 1.00 89.88 87 ARG A CA 1
ATOM 674 C C . ARG A 1 87 ? -5.864 1.482 12.427 1.00 89.88 87 ARG A C 1
ATOM 676 O O . ARG A 1 87 ? -6.678 0.816 13.070 1.00 89.88 87 ARG A O 1
ATOM 683 N N . ILE A 1 88 ? -5.353 2.632 12.859 1.00 88.81 88 ILE A N 1
ATOM 684 C CA . ILE A 1 88 ? -5.770 3.290 14.094 1.00 88.81 88 ILE A CA 1
ATOM 685 C C . ILE A 1 88 ? -6.348 4.660 13.763 1.00 88.81 88 ILE A C 1
ATOM 687 O O . ILE A 1 88 ? -5.742 5.462 13.059 1.00 88.81 88 ILE A O 1
ATOM 691 N N . ILE A 1 89 ? -7.525 4.933 14.305 1.00 85.31 89 ILE A N 1
ATOM 692 C CA . ILE A 1 89 ? -8.198 6.214 14.191 1.00 85.31 89 ILE A CA 1
ATOM 693 C C . ILE A 1 89 ? -7.574 7.180 15.194 1.00 85.31 89 ILE A C 1
ATOM 695 O O . ILE A 1 89 ? -7.531 6.920 16.402 1.00 85.31 89 ILE A O 1
ATOM 699 N N . ILE A 1 90 ? -7.104 8.310 14.675 1.00 86.75 90 ILE A N 1
ATOM 700 C CA . ILE A 1 90 ? -6.409 9.347 15.433 1.00 86.75 90 ILE A CA 1
ATOM 701 C C . ILE A 1 90 ? -7.203 10.654 15.440 1.00 86.75 90 ILE A C 1
ATOM 703 O O . ILE A 1 90 ? -7.970 10.946 14.524 1.00 86.75 90 ILE A O 1
ATOM 707 N N . ASN A 1 91 ? -6.986 11.473 16.470 1.00 88.56 91 ASN A N 1
ATOM 708 C CA . ASN A 1 91 ? -7.366 12.880 16.427 1.00 88.56 91 ASN A CA 1
ATOM 709 C C . ASN A 1 91 ? -6.272 13.651 15.675 1.00 88.56 91 ASN A C 1
ATOM 711 O O . ASN A 1 91 ? -5.125 13.671 16.125 1.00 88.56 91 ASN A O 1
ATOM 715 N N . LYS A 1 92 ? -6.630 14.275 14.546 1.00 88.56 92 LYS A N 1
ATOM 716 C CA . LYS A 1 92 ? -5.685 14.977 13.665 1.00 88.56 92 LYS A CA 1
ATOM 717 C C . LYS A 1 92 ? -4.876 16.048 14.407 1.00 88.56 92 LYS A C 1
ATOM 719 O O . LYS A 1 92 ? -3.652 15.999 14.376 1.00 88.56 92 LYS A O 1
ATOM 724 N N . GLY A 1 93 ? -5.545 16.955 15.124 1.00 93.69 93 GLY A N 1
ATOM 725 C CA . GLY A 1 93 ? -4.885 18.074 15.808 1.00 93.69 93 GLY A CA 1
ATOM 726 C C . GLY A 1 93 ? -3.865 17.615 16.853 1.00 93.69 93 GLY A C 1
ATOM 727 O O . GLY A 1 93 ? -2.713 18.038 16.819 1.00 93.69 93 GLY A O 1
ATOM 728 N N . GLN A 1 94 ? -4.257 16.674 17.721 1.00 92.88 94 GLN A N 1
ATOM 729 C CA . GLN A 1 94 ? -3.359 16.119 18.744 1.00 92.88 94 GLN A CA 1
ATOM 730 C C . GLN A 1 94 ? -2.170 15.359 18.137 1.00 92.88 94 GLN A C 1
ATOM 732 O O . GLN A 1 94 ? -1.063 15.396 18.672 1.00 92.88 94 GLN A O 1
ATOM 737 N N . PHE A 1 95 ? -2.389 14.630 17.039 1.00 93.56 95 PHE A N 1
ATOM 738 C CA . PHE A 1 95 ? -1.330 13.865 16.383 1.00 93.56 95 PHE A CA 1
ATOM 739 C C . PHE A 1 95 ? -0.303 14.772 15.692 1.00 93.56 95 PHE A C 1
ATOM 741 O O . PHE A 1 95 ? 0.903 14.537 15.797 1.00 93.56 95 PHE A O 1
ATOM 748 N N . GLU A 1 96 ? -0.767 15.833 15.032 1.00 95.19 96 GLU A N 1
ATOM 749 C CA . GLU A 1 96 ? 0.100 16.819 14.386 1.00 95.19 96 GLU A CA 1
ATOM 750 C C . GLU A 1 96 ? 0.961 17.582 15.400 1.00 95.19 96 GLU A C 1
ATOM 752 O O . GLU A 1 96 ? 2.157 17.760 15.176 1.00 95.19 96 GLU A O 1
ATOM 757 N N . GLU A 1 97 ? 0.386 17.987 16.535 1.00 96.44 97 GLU A N 1
ATOM 758 C CA . GLU A 1 97 ? 1.125 18.647 17.617 1.00 96.44 97 GLU A CA 1
ATOM 759 C C . GLU A 1 97 ? 2.257 17.761 18.155 1.00 96.44 97 GLU A C 1
ATOM 761 O O . GLU A 1 97 ? 3.409 18.192 18.209 1.00 96.44 97 GLU A O 1
ATOM 766 N N . ARG A 1 98 ? 1.959 16.488 18.449 1.00 95.19 98 ARG A N 1
ATOM 767 C CA . ARG A 1 98 ? 2.957 15.503 18.902 1.00 95.19 98 ARG A CA 1
ATOM 768 C C . ARG A 1 98 ? 4.038 15.206 17.870 1.00 95.19 98 ARG A C 1
ATOM 770 O O . ARG A 1 98 ? 5.148 14.839 1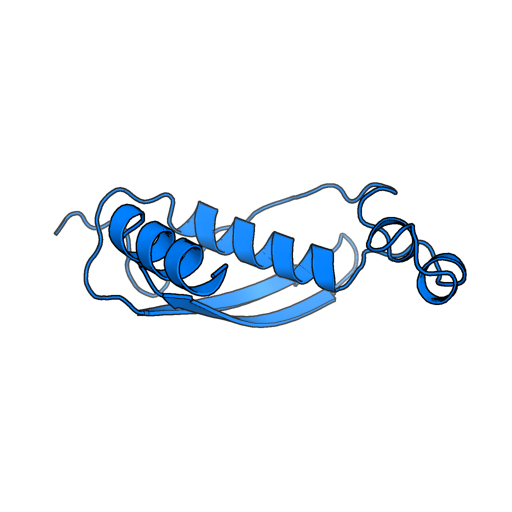8.239 1.00 95.19 98 ARG A O 1
ATOM 777 N N . THR A 1 99 ? 3.708 15.276 16.583 1.00 95.94 99 THR A N 1
ATOM 778 C CA . THR A 1 99 ? 4.701 15.087 15.517 1.00 95.94 99 THR A CA 1
ATOM 779 C C . THR A 1 99 ? 5.642 16.286 15.462 1.00 95.94 99 THR A C 1
ATOM 781 O O . THR A 1 99 ? 6.856 16.103 15.444 1.00 95.94 99 THR A O 1
ATOM 784 N N . ARG A 1 100 ? 5.100 17.511 15.525 1.00 95.94 100 ARG A N 1
ATOM 785 C CA . ARG A 1 100 ? 5.908 18.739 15.546 1.00 95.94 100 ARG A CA 1
ATOM 786 C C . ARG A 1 100 ? 6.834 18.816 16.756 1.00 95.94 100 ARG A C 1
ATOM 788 O O . ARG A 1 100 ? 7.975 19.230 16.602 1.00 95.94 100 ARG A O 1
ATOM 795 N N . SER A 1 101 ? 6.392 18.363 17.929 1.00 95.25 101 SER A N 1
ATOM 796 C CA . SER A 1 101 ? 7.213 18.391 19.147 1.00 95.25 101 SER A CA 1
ATOM 797 C C . SER A 1 101 ? 8.426 17.449 19.121 1.00 95.25 101 SER A C 1
ATOM 799 O O . SER A 1 101 ? 9.198 17.456 20.069 1.00 95.25 101 SER A O 1
ATOM 801 N N . LYS A 1 102 ? 8.575 16.592 18.100 1.00 94.44 102 LYS A N 1
ATOM 802 C CA . LYS A 1 102 ? 9.737 15.697 17.922 1.00 94.44 102 LYS A CA 1
ATOM 803 C C . LYS A 1 102 ? 10.775 16.234 16.936 1.00 94.44 102 LYS A C 1
ATOM 805 O O . LYS A 1 102 ? 11.802 15.596 16.746 1.00 94.44 102 LYS A O 1
ATOM 810 N N . LEU A 1 103 ? 10.474 17.347 16.265 1.00 86.56 103 LEU A N 1
ATOM 811 C CA . LEU A 1 103 ? 11.376 18.001 15.312 1.00 86.56 103 LEU A CA 1
ATOM 812 C C . LEU A 1 103 ? 12.341 18.986 15.997 1.00 86.56 103 LEU A C 1
ATOM 814 O O . LEU A 1 103 ? 13.112 19.643 15.302 1.00 86.56 103 LEU A O 1
ATOM 818 N N . SER A 1 104 ? 12.264 19.108 17.328 1.00 64.38 104 SER A N 1
ATOM 819 C CA . SER A 1 104 ? 13.168 19.894 18.177 1.00 64.38 104 SER A CA 1
ATOM 820 C C . SER A 1 104 ? 14.381 19.092 18.621 1.00 64.38 104 SER A C 1
ATOM 822 O O . SER A 1 104 ? 14.145 17.974 19.138 1.00 64.38 104 SER A O 1
#

Foldseek 3Di:
DPPQDDPPQDFDDDDDDDLCQFQCNPCVVDPVSVPDDRDRDVVVVVVVQVVRVCVSCVDDDDDAFKDKDWDWDDDPPGTPDTDMDMGGDDDPVVVVVVVVVVVD

Secondary structure (DSSP, 8-state):
--S---TT----------GGGBHHHHSTT-HHHHTS-S-B-HHHHHHHHHHHHHHHT--S---SSEEEEEEEEE-SSSEEEEEEEEEE---HHHHHHHHHTT--

Sequence (104 aa):
MKASLKPGIKYEYKFMVTDAQTVPAMYPESKEAAMRPEVFATGFLVGFLELACVKAIELTEVRGKKLIFSVEAYDDVELVSKGSHERIIINKGQFEERTRSKLS

pLDDT: mean 87.92, std 14.7, range [40.66, 98.0]

Radius of gyration: 17.2 Å; chains: 1; bounding box: 46×33×34 Å